Protein AF-A0A1Y2DE09-F1 (afdb_monomer_lite)

Secondary structure (DSSP, 8-state):
----PPPPPP----------S-----------S----------------------------PPPPHHHHHHHHHHHHHHHHHHHHHHHHHHHHHHHHHHHHHHHT-TT--TTHHHHHHHHHHHHHHHHHHHHHHHHHHHHHHHHHHHHHHHHHTTT--HHHHHHHHHHHHHSPP---

Foldseek 3Di:
DDDDDDDDDDPDDDDDDPDDPDPPDPPPPPDPPDDDPPDPPPPPPPPPPDDPPDDPPDPPPPDDDLLLVLLVQLVVLLVVVVVLVVVLVVLVVVLVVLVVLVVVPDPPNPPCSVVVSVVSVVVNVVSVVVVVVSVVSNVVSLVSNVVVLVVQVVDVHDPVSNVSSVVSNVSRPDPPD

Sequence (177 aa):
MGNRLPRQPRQTDFQICLISNNCIKPRQLSVPSSIPTSNYHLAKLTIPRTLQVSDSTDLTMPAPSPLKIATQAVERLVKEEKLYKTELSTQTERVAKLEADLKKKDANTDSNAEFMLKQEQQAVEETKAIFEPLNKRISEAVARLEEQIATAEGGNADADELTKAKESLAKAPKAEA

Radius of gyration: 29.1 Å; chains: 1; bounding box: 70×68×72 Å

pLDDT: mean 76.73, std 18.91, range [32.84, 97.25]

Organism: NCBI:txid1141098

InterPro domains:
  IPR004226 Tubulin binding cofactor A [PF02970] (62-169)
  IPR004226 Tubulin binding cofactor A [PTHR21500] (63-174)
  IPR036126 Tubulin binding cofactor A superfamily [SSF46988] (67-170)

Structure (mmCIF, N/CA/C/O backbone):
data_AF-A0A1Y2DE09-F1
#
_entry.id   AF-A0A1Y2DE09-F1
#
loop_
_atom_site.group_PDB
_atom_site.id
_atom_site.type_symbol
_atom_site.label_atom_id
_atom_site.label_alt_id
_atom_site.label_comp_id
_atom_site.label_asym_id
_atom_site.label_entity_id
_atom_site.label_seq_id
_atom_site.pdbx_PDB_ins_code
_atom_site.Cartn_x
_atom_site.Cartn_y
_atom_site.Cartn_z
_atom_site.occupancy
_atom_site.B_iso_or_equiv
_atom_site.auth_seq_id
_atom_site.auth_comp_id
_atom_site.auth_asym_id
_atom_site.auth_atom_id
_atom_site.pdbx_PDB_model_num
ATOM 1 N N . MET A 1 1 ? 15.645 -44.065 39.985 1.00 44.28 1 MET A N 1
ATOM 2 C CA . MET A 1 1 ? 15.380 -44.239 38.541 1.00 44.28 1 MET A CA 1
ATOM 3 C C . MET A 1 1 ? 14.865 -42.917 37.995 1.00 44.28 1 MET A C 1
ATOM 5 O O . MET A 1 1 ? 13.719 -42.579 38.238 1.00 44.28 1 MET A O 1
ATOM 9 N N . GLY A 1 2 ? 15.733 -42.123 37.370 1.00 49.12 2 GLY A N 1
ATOM 10 C CA . GLY A 1 2 ? 15.379 -40.827 36.790 1.00 49.12 2 GLY A CA 1
ATOM 11 C C . GLY A 1 2 ? 15.907 -40.767 35.366 1.00 49.12 2 GLY A C 1
ATOM 12 O O . GLY A 1 2 ? 17.085 -40.489 35.165 1.00 49.12 2 GLY A O 1
ATOM 13 N N . ASN A 1 3 ? 15.050 -41.072 34.393 1.00 51.47 3 ASN A N 1
ATOM 14 C CA . ASN A 1 3 ? 15.407 -41.046 32.979 1.00 51.47 3 ASN A CA 1
ATOM 15 C C . ASN A 1 3 ? 15.176 -39.637 32.427 1.00 51.47 3 ASN A C 1
ATOM 17 O O . ASN A 1 3 ? 14.045 -39.202 32.223 1.00 51.47 3 ASN A O 1
ATOM 21 N N . ARG A 1 4 ? 16.280 -38.918 32.218 1.00 49.75 4 ARG A N 1
ATOM 22 C CA . ARG A 1 4 ? 16.340 -37.613 31.560 1.00 49.75 4 ARG A CA 1
ATOM 23 C C . ARG A 1 4 ? 16.520 -37.867 30.056 1.00 49.75 4 ARG A C 1
ATOM 25 O O . ARG A 1 4 ? 17.553 -38.386 29.648 1.00 49.75 4 ARG A O 1
ATOM 32 N N . LEU A 1 5 ? 15.503 -37.554 29.251 1.00 62.03 5 LEU A N 1
ATOM 33 C CA . LEU A 1 5 ? 15.559 -37.676 27.788 1.00 62.03 5 LEU A CA 1
ATOM 34 C C . LEU A 1 5 ? 16.594 -36.697 27.190 1.00 62.03 5 LEU A C 1
ATOM 36 O O . LEU A 1 5 ? 16.713 -35.570 27.685 1.00 62.03 5 LEU A O 1
ATOM 40 N N . PRO A 1 6 ? 17.330 -37.084 26.131 1.00 56.62 6 PRO A N 1
ATOM 41 C CA . PRO A 1 6 ? 18.291 -36.205 25.476 1.00 56.62 6 PRO A CA 1
ATOM 42 C C . PRO A 1 6 ? 17.588 -35.135 24.626 1.00 56.62 6 PRO A C 1
ATOM 44 O O . PRO A 1 6 ? 16.650 -35.413 23.880 1.00 56.62 6 PRO A O 1
ATOM 47 N N . ARG A 1 7 ? 18.067 -33.889 24.740 1.00 50.06 7 ARG A N 1
ATOM 48 C CA . ARG A 1 7 ? 17.673 -32.763 23.882 1.00 50.06 7 ARG A CA 1
ATOM 49 C C . ARG A 1 7 ? 18.215 -32.976 22.465 1.00 50.06 7 ARG A C 1
ATOM 51 O O . ARG A 1 7 ? 19.413 -33.181 22.301 1.00 50.06 7 ARG A O 1
ATOM 58 N N . GLN A 1 8 ? 17.344 -32.860 21.467 1.00 50.16 8 GLN A N 1
ATOM 59 C CA . GLN A 1 8 ? 17.719 -32.797 20.052 1.00 50.16 8 GLN A CA 1
ATOM 60 C C . GLN A 1 8 ? 18.488 -31.490 19.754 1.00 50.16 8 GLN A C 1
ATOM 62 O O . GLN A 1 8 ? 18.091 -30.435 20.266 1.00 50.16 8 GLN A O 1
ATOM 67 N N . PRO A 1 9 ? 19.559 -31.518 18.939 1.00 46.75 9 PRO A N 1
ATOM 68 C CA . PRO A 1 9 ? 20.221 -30.310 18.461 1.00 46.75 9 PRO A CA 1
ATOM 69 C C . PRO A 1 9 ? 19.362 -29.598 17.405 1.00 46.75 9 PRO A C 1
ATOM 71 O O . PRO A 1 9 ? 18.733 -30.226 16.555 1.00 46.75 9 PRO A O 1
ATOM 74 N N . ARG A 1 10 ? 19.334 -28.262 17.473 1.00 45.31 10 ARG A N 1
ATOM 75 C CA . ARG A 1 10 ? 18.686 -27.402 16.476 1.00 45.31 10 ARG A CA 1
ATOM 76 C C . ARG A 1 10 ? 19.437 -27.530 15.149 1.00 45.31 10 ARG A C 1
ATOM 78 O O . ARG A 1 10 ? 20.630 -27.254 15.106 1.00 45.31 10 ARG A O 1
ATOM 85 N N . GLN A 1 11 ? 18.733 -27.916 14.087 1.00 48.34 11 GLN A N 1
ATOM 86 C CA . GLN A 1 11 ? 19.183 -27.718 12.711 1.00 48.34 11 GLN A CA 1
ATOM 87 C C . GLN A 1 11 ? 19.179 -26.217 12.416 1.00 48.34 11 GLN A C 1
ATOM 89 O O . GLN A 1 11 ? 18.166 -25.645 12.025 1.00 48.34 11 GLN A O 1
ATOM 94 N N . THR A 1 12 ? 20.313 -25.574 12.639 1.00 54.62 12 THR A N 1
ATOM 95 C CA . THR A 1 12 ? 20.694 -24.385 11.887 1.00 54.62 12 THR A CA 1
ATOM 96 C C . THR A 1 12 ? 21.982 -24.728 11.167 1.00 54.62 12 THR A C 1
ATOM 98 O O . 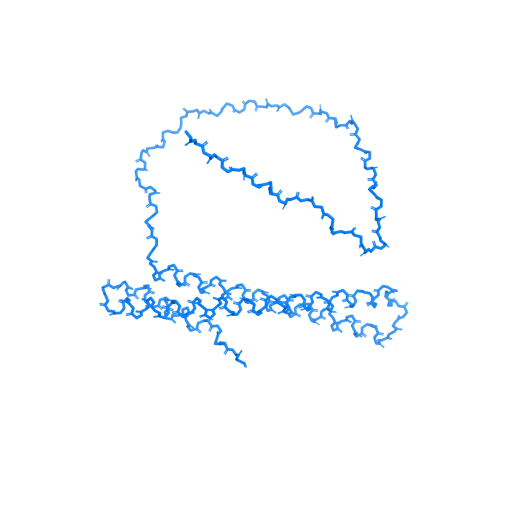THR A 1 12 ? 22.874 -25.333 11.756 1.00 54.62 12 THR A O 1
ATOM 101 N N . ASP A 1 13 ? 22.021 -24.334 9.900 1.00 49.66 13 ASP A N 1
ATOM 102 C CA . ASP A 1 13 ? 23.166 -24.375 8.997 1.00 49.66 13 ASP A CA 1
ATOM 103 C C . ASP A 1 13 ? 23.419 -25.741 8.358 1.00 49.66 13 ASP A C 1
ATOM 105 O O . ASP A 1 13 ? 24.072 -26.603 8.924 1.00 49.66 13 ASP A O 1
ATOM 109 N N . PHE A 1 14 ? 22.898 -25.922 7.141 1.00 42.47 14 PHE A N 1
ATOM 110 C CA . PHE A 1 14 ? 23.721 -26.261 5.978 1.00 42.47 14 PHE A CA 1
ATOM 111 C C . PHE A 1 14 ? 22.887 -26.186 4.683 1.00 42.47 14 PHE A C 1
ATOM 113 O O . PHE A 1 14 ? 21.890 -26.876 4.508 1.00 42.47 14 PHE A O 1
ATOM 120 N N . GLN A 1 15 ? 23.404 -25.391 3.742 1.00 49.50 15 GLN A N 1
ATOM 121 C CA . GLN A 1 15 ? 23.433 -25.711 2.311 1.00 49.50 15 GLN A CA 1
ATOM 122 C C . GLN A 1 15 ? 22.162 -25.532 1.463 1.00 49.50 15 GLN A C 1
ATOM 124 O O . GLN A 1 15 ? 21.624 -26.493 0.928 1.00 49.50 15 GLN A O 1
ATOM 129 N N . ILE A 1 16 ? 21.811 -24.279 1.150 1.00 47.44 16 ILE A N 1
ATOM 130 C CA . ILE A 1 16 ? 21.254 -23.948 -0.174 1.00 47.44 16 ILE A CA 1
ATOM 131 C C . ILE A 1 16 ? 21.873 -22.630 -0.647 1.00 47.44 16 ILE A C 1
ATOM 133 O O . ILE A 1 16 ? 21.444 -21.562 -0.235 1.00 47.44 16 ILE A O 1
ATOM 137 N N . CYS A 1 17 ? 22.917 -22.722 -1.473 1.00 40.59 17 CYS A N 1
ATOM 138 C CA . CYS A 1 17 ? 23.277 -21.716 -2.483 1.00 40.59 17 CYS A CA 1
ATOM 139 C C . CYS A 1 17 ? 24.383 -22.279 -3.389 1.00 40.59 17 CYS A C 1
ATOM 141 O O . CYS A 1 17 ? 25.493 -21.766 -3.486 1.00 40.59 17 CYS A O 1
ATOM 143 N N . LEU A 1 18 ? 24.074 -23.394 -4.045 1.00 48.81 18 LEU A N 1
ATOM 144 C CA . LEU A 1 18 ? 24.711 -23.776 -5.297 1.00 48.81 18 LEU A CA 1
ATOM 145 C C . LEU A 1 18 ? 23.587 -23.789 -6.324 1.00 48.81 18 LEU A C 1
ATOM 147 O O . LEU A 1 18 ? 22.761 -24.689 -6.280 1.00 48.81 18 LEU A O 1
ATOM 151 N N . ILE A 1 19 ? 23.522 -22.730 -7.132 1.00 52.59 19 ILE A N 1
ATOM 152 C CA . ILE A 1 19 ? 23.144 -22.659 -8.556 1.00 52.59 19 ILE A CA 1
ATOM 153 C C . ILE A 1 19 ? 22.979 -21.163 -8.869 1.00 52.59 19 ILE A C 1
ATOM 155 O O . ILE A 1 19 ? 21.904 -20.587 -8.742 1.00 52.59 19 ILE A O 1
ATOM 159 N N . SER A 1 20 ? 24.091 -20.513 -9.215 1.00 45.44 20 SER A N 1
ATOM 160 C CA . SER A 1 20 ? 24.156 -19.415 -10.191 1.00 45.44 20 SER A CA 1
ATOM 161 C C . SER A 1 20 ? 25.613 -18.994 -10.355 1.00 45.44 20 SER A C 1
ATOM 163 O O . SER A 1 20 ? 26.256 -18.519 -9.421 1.00 45.44 20 SER A O 1
ATOM 165 N N . ASN A 1 21 ? 26.142 -19.207 -11.558 1.00 55.69 21 ASN A N 1
ATOM 166 C CA . ASN A 1 21 ? 27.492 -18.842 -11.974 1.00 55.69 21 ASN A CA 1
ATOM 167 C C . ASN A 1 21 ? 27.634 -17.319 -12.120 1.00 55.69 21 ASN A C 1
ATOM 169 O O . ASN A 1 21 ? 27.732 -16.801 -13.226 1.00 55.69 21 ASN A O 1
ATOM 173 N N . ASN A 1 22 ? 27.659 -16.603 -10.998 1.00 54.81 22 ASN A N 1
ATOM 174 C CA . ASN A 1 22 ? 28.196 -15.246 -10.925 1.00 54.81 22 ASN A CA 1
ATOM 175 C C . ASN A 1 22 ? 28.759 -14.980 -9.524 1.00 54.81 22 ASN A C 1
ATOM 177 O O . ASN A 1 22 ? 28.287 -14.140 -8.762 1.00 54.81 22 ASN A O 1
ATOM 181 N N . CYS A 1 23 ? 29.807 -15.730 -9.178 1.00 45.22 23 CYS A N 1
ATOM 182 C CA . CYS A 1 23 ? 30.660 -15.407 -8.042 1.00 45.22 23 CYS A CA 1
ATOM 183 C C . CYS A 1 23 ? 31.461 -14.144 -8.380 1.00 45.22 23 CYS A C 1
ATOM 185 O O . CYS A 1 23 ? 32.572 -14.214 -8.912 1.00 45.22 23 CYS A O 1
ATOM 187 N N . ILE A 1 24 ? 30.898 -12.979 -8.063 1.00 49.59 24 ILE A N 1
ATOM 188 C CA . ILE A 1 24 ? 31.664 -11.743 -7.922 1.00 49.59 24 ILE A CA 1
ATOM 189 C C . ILE A 1 24 ? 32.704 -12.022 -6.832 1.00 49.59 24 ILE A C 1
ATOM 191 O O . ILE A 1 24 ? 32.371 -12.161 -5.656 1.00 49.59 24 ILE A O 1
ATOM 195 N N . LYS A 1 25 ? 33.970 -12.184 -7.236 1.00 56.88 25 LYS A N 1
ATOM 196 C CA . LYS A 1 25 ? 35.092 -12.322 -6.301 1.00 56.88 25 LYS A CA 1
ATOM 197 C C . LYS A 1 25 ? 35.032 -11.150 -5.314 1.00 56.88 25 LYS A C 1
ATOM 199 O O . LYS A 1 25 ? 34.889 -10.016 -5.779 1.00 56.88 25 LYS A O 1
ATOM 204 N N . PRO A 1 26 ? 35.182 -11.368 -3.994 1.00 48.53 26 PRO A N 1
ATOM 205 C CA . PRO A 1 26 ? 35.342 -10.260 -3.069 1.00 48.53 26 PRO A CA 1
ATOM 206 C C . PRO A 1 26 ? 36.613 -9.512 -3.474 1.00 48.53 26 PRO A C 1
ATOM 208 O O . PRO A 1 26 ? 37.734 -10.001 -3.319 1.00 48.53 26 PRO A O 1
ATOM 211 N N . ARG A 1 27 ? 36.430 -8.340 -4.083 1.00 52.69 27 ARG A N 1
ATOM 212 C CA . ARG A 1 27 ? 37.512 -7.409 -4.367 1.00 52.69 27 ARG A CA 1
ATOM 213 C C . ARG A 1 27 ? 38.033 -6.979 -3.004 1.00 52.69 27 ARG A C 1
ATOM 215 O O . ARG A 1 27 ? 37.331 -6.280 -2.282 1.00 52.69 27 ARG A O 1
ATOM 222 N N . GLN A 1 28 ? 39.222 -7.460 -2.647 1.00 52.56 28 GLN A N 1
ATOM 223 C CA . GLN A 1 28 ? 39.953 -7.018 -1.465 1.00 52.56 28 GLN A CA 1
ATOM 224 C C . GLN A 1 28 ? 40.086 -5.495 -1.554 1.00 52.56 28 GLN A C 1
ATOM 226 O O . GLN A 1 28 ? 40.909 -4.973 -2.306 1.00 52.56 28 GLN A O 1
ATOM 231 N N . LEU A 1 29 ? 39.210 -4.778 -0.856 1.00 50.59 29 LEU A N 1
ATOM 232 C CA . LEU A 1 29 ? 39.357 -3.353 -0.633 1.00 50.59 29 LEU A CA 1
ATOM 233 C C . LEU A 1 29 ? 40.521 -3.222 0.342 1.00 50.59 29 LEU A C 1
ATOM 235 O O . LEU A 1 29 ? 40.373 -3.463 1.538 1.00 50.59 29 LEU A O 1
ATOM 239 N N . SER A 1 30 ? 41.701 -2.900 -0.185 1.00 55.69 30 SER A N 1
ATOM 240 C CA . SER A 1 30 ? 42.826 -2.451 0.624 1.00 55.69 30 SER A CA 1
ATOM 241 C C . SER A 1 30 ? 42.384 -1.183 1.347 1.00 55.69 30 SER A C 1
ATOM 243 O O . SER A 1 30 ? 42.307 -0.111 0.744 1.00 55.69 30 SER A O 1
ATOM 245 N N . VAL A 1 31 ? 42.029 -1.321 2.620 1.00 61.22 31 VAL A N 1
ATOM 246 C CA . VAL A 1 31 ? 41.734 -0.185 3.487 1.00 61.22 31 VAL A CA 1
ATOM 247 C C . VAL A 1 31 ? 43.033 0.621 3.605 1.00 61.22 31 VAL A C 1
ATOM 249 O O . VAL A 1 31 ? 44.044 0.053 4.027 1.00 61.22 31 VAL A O 1
ATOM 252 N N . PRO A 1 32 ? 43.073 1.903 3.201 1.00 55.56 32 PRO A N 1
ATOM 253 C CA . PRO A 1 32 ? 44.264 2.718 3.387 1.00 55.56 32 PRO A CA 1
ATOM 254 C C . PRO A 1 32 ? 44.547 2.847 4.889 1.00 55.56 32 PRO A C 1
ATOM 256 O O . PRO A 1 32 ? 43.716 3.328 5.654 1.00 55.56 32 PRO A O 1
ATOM 259 N N . SER A 1 33 ? 45.730 2.405 5.316 1.00 60.78 33 SER A N 1
ATOM 260 C CA . SER A 1 33 ? 46.170 2.322 6.717 1.00 60.78 33 SER A CA 1
ATOM 261 C C . SER A 1 33 ? 46.559 3.667 7.345 1.00 60.78 33 SER A C 1
ATOM 263 O O . SER A 1 33 ? 47.261 3.702 8.352 1.00 60.78 33 SER A O 1
ATOM 265 N N . SER A 1 34 ? 46.123 4.789 6.775 1.00 58.06 34 SER A N 1
ATOM 266 C CA . SER A 1 34 ? 46.471 6.118 7.271 1.00 58.06 34 SER A CA 1
ATOM 267 C C . SER A 1 34 ? 45.275 7.049 7.143 1.00 58.06 34 SER A C 1
ATOM 269 O O . SER A 1 34 ? 45.095 7.741 6.144 1.00 58.06 34 SER A O 1
ATOM 271 N N . ILE A 1 35 ? 44.427 7.037 8.170 1.00 60.88 35 ILE A N 1
ATOM 272 C CA . ILE A 1 35 ? 43.562 8.178 8.452 1.00 60.88 35 ILE A CA 1
ATOM 273 C C . ILE A 1 35 ? 44.464 9.183 9.179 1.00 60.88 35 ILE A C 1
ATOM 275 O O . ILE A 1 35 ? 44.939 8.861 10.272 1.00 60.88 35 ILE A O 1
ATOM 279 N N . PRO A 1 36 ? 44.748 10.372 8.620 1.00 53.34 36 PRO A N 1
ATOM 280 C CA . PRO A 1 36 ? 45.476 11.389 9.355 1.00 53.34 36 PRO A CA 1
ATOM 281 C C . PRO A 1 36 ? 44.616 11.819 10.544 1.00 53.34 36 PRO A C 1
ATOM 283 O O . PRO A 1 36 ? 43.566 12.441 10.380 1.00 53.34 36 PRO A O 1
ATOM 286 N N . THR A 1 37 ? 45.063 11.495 11.756 1.00 60.34 37 THR A N 1
ATOM 287 C CA . THR A 1 37 ? 44.543 12.066 13.000 1.00 60.34 37 THR A CA 1
ATOM 288 C C . THR A 1 37 ? 44.971 13.530 13.075 1.00 60.34 37 THR A C 1
ATOM 290 O O . THR A 1 37 ? 45.857 13.907 13.840 1.00 60.34 37 THR A O 1
ATOM 293 N N . SER A 1 38 ? 44.380 14.364 12.222 1.00 53.72 38 SER A N 1
ATOM 294 C CA . SER A 1 38 ? 44.511 15.809 12.308 1.00 53.72 38 SER A CA 1
ATOM 295 C C . SER A 1 38 ? 43.616 16.295 13.440 1.00 53.72 38 SER A C 1
ATOM 297 O O . SER A 1 38 ? 42.411 16.453 13.274 1.00 53.72 38 SER A O 1
ATOM 299 N N . ASN A 1 39 ? 44.230 16.433 14.614 1.00 60.09 39 ASN A N 1
ATOM 300 C CA . ASN A 1 39 ? 43.966 17.469 15.610 1.00 60.09 39 ASN A CA 1
ATOM 301 C C . ASN A 1 39 ? 42.520 17.999 15.677 1.00 60.09 39 ASN A C 1
ATOM 303 O O . ASN A 1 39 ? 42.255 19.186 15.481 1.00 60.09 39 ASN A O 1
ATOM 307 N N . TYR A 1 40 ? 41.577 17.142 16.069 1.00 52.28 40 TYR A N 1
ATOM 308 C CA . TYR A 1 40 ? 40.405 17.641 16.774 1.00 52.28 40 TYR A CA 1
ATOM 309 C C . TYR A 1 40 ? 40.884 18.081 18.154 1.00 52.28 40 TYR A C 1
ATOM 311 O O . TYR A 1 40 ? 41.014 17.274 19.075 1.00 52.28 40 TYR A O 1
ATOM 319 N N . HIS A 1 41 ? 41.177 19.373 18.303 1.00 54.72 41 HIS A N 1
ATOM 320 C CA . HIS A 1 41 ? 41.153 19.989 19.618 1.00 54.72 41 HIS A CA 1
ATOM 321 C C . HIS A 1 41 ? 39.743 19.778 20.167 1.00 54.72 41 HIS A C 1
ATOM 323 O O . HIS A 1 41 ? 38.804 20.484 19.804 1.00 54.72 41 HIS A O 1
ATOM 329 N N . LEU A 1 42 ? 39.602 18.768 21.027 1.00 56.09 42 LEU A N 1
ATOM 330 C CA . LEU A 1 42 ? 38.513 18.642 21.981 1.00 56.09 42 LEU A CA 1
ATOM 331 C C . LEU A 1 42 ? 38.539 19.905 22.842 1.00 56.09 42 LEU A C 1
ATOM 333 O O . LEU A 1 42 ? 39.145 19.947 23.915 1.00 56.09 42 LEU A O 1
ATOM 337 N N . ALA A 1 43 ? 37.904 20.961 22.340 1.00 54.16 43 ALA A N 1
ATOM 338 C CA . ALA A 1 43 ? 37.429 22.043 23.165 1.00 54.16 43 ALA A CA 1
ATOM 339 C C . ALA A 1 43 ? 36.530 21.374 24.201 1.00 54.16 43 ALA A C 1
ATOM 341 O O . ALA A 1 43 ? 35.453 20.867 23.882 1.00 54.16 43 ALA A O 1
ATOM 342 N N . LYS A 1 44 ? 37.037 21.281 25.431 1.00 59.94 44 LYS A N 1
ATOM 343 C CA . LYS A 1 44 ? 36.272 20.865 26.598 1.00 59.94 44 LYS A CA 1
ATOM 344 C C . LYS A 1 44 ? 35.154 21.886 26.767 1.00 59.94 44 LYS A C 1
ATOM 346 O O . LYS A 1 44 ? 35.313 22.881 27.467 1.00 59.94 44 LYS A O 1
ATOM 351 N N . LEU A 1 45 ? 34.036 21.659 26.088 1.00 54.09 45 LEU A N 1
ATOM 352 C CA . LEU A 1 45 ? 32.774 22.289 26.417 1.00 54.09 45 LEU A CA 1
ATOM 353 C C . LEU A 1 45 ? 32.354 21.682 27.752 1.00 54.09 45 LEU A C 1
ATOM 355 O O . LEU A 1 45 ? 31.682 20.657 27.821 1.00 54.09 45 LEU A O 1
ATOM 359 N N . THR A 1 46 ? 32.853 22.283 28.829 1.00 62.12 46 THR A N 1
ATOM 360 C CA . THR A 1 46 ? 32.337 22.087 30.176 1.00 62.12 46 THR A CA 1
ATOM 361 C C . THR A 1 46 ? 30.895 22.569 30.150 1.00 62.12 46 THR A C 1
ATOM 363 O O . THR A 1 46 ? 30.635 23.766 30.212 1.00 62.12 46 THR A O 1
ATOM 366 N N . ILE A 1 47 ? 29.960 21.637 29.984 1.00 64.75 47 ILE A N 1
ATOM 367 C CA . ILE A 1 47 ? 28.529 21.914 30.077 1.00 64.75 47 ILE A CA 1
ATOM 368 C C . ILE A 1 47 ? 28.267 22.349 31.529 1.00 64.75 47 ILE A C 1
ATOM 370 O O . ILE A 1 47 ? 28.489 21.539 32.436 1.00 64.75 47 ILE A O 1
ATOM 374 N N . PRO A 1 48 ? 27.845 23.600 31.802 1.00 59.72 48 PRO A N 1
ATOM 375 C CA . PRO A 1 48 ? 27.493 23.994 33.156 1.00 59.72 48 PRO A CA 1
ATOM 376 C C . PRO A 1 48 ? 26.273 23.184 33.598 1.00 59.72 48 PRO A C 1
ATOM 378 O O . PRO A 1 48 ? 25.187 23.263 33.023 1.00 59.72 48 PRO A O 1
ATOM 381 N N . ARG A 1 49 ? 26.478 22.365 34.631 1.00 63.94 49 ARG A N 1
ATOM 382 C CA . ARG A 1 49 ? 25.465 21.528 35.275 1.00 63.94 49 ARG A CA 1
ATOM 383 C C . ARG A 1 49 ? 24.547 22.384 36.148 1.00 63.94 49 ARG A C 1
ATOM 385 O O . ARG A 1 49 ? 24.549 22.229 37.360 1.00 63.94 49 ARG A O 1
ATOM 392 N N . THR A 1 50 ? 23.768 23.276 35.547 1.00 58.28 50 THR A N 1
ATOM 393 C CA . THR A 1 50 ? 22.650 23.952 36.222 1.00 58.28 50 THR A CA 1
ATOM 394 C C . THR A 1 50 ? 21.582 24.347 35.207 1.00 58.28 50 THR A C 1
ATOM 396 O O . THR A 1 50 ? 21.472 25.504 34.815 1.00 58.28 50 THR A O 1
ATOM 399 N N . LEU A 1 51 ? 20.753 23.384 34.819 1.00 56.16 51 LEU A N 1
ATOM 400 C CA . LEU A 1 51 ? 19.335 23.662 34.638 1.00 56.16 51 LEU A CA 1
ATOM 401 C C . LEU A 1 51 ? 18.584 22.673 35.518 1.00 56.16 51 LEU A C 1
ATOM 403 O O . LEU A 1 51 ? 18.484 21.485 35.217 1.00 56.16 51 LEU A O 1
ATOM 407 N N . GLN A 1 52 ? 18.121 23.192 36.653 1.00 57.06 52 GLN A N 1
ATOM 408 C CA . GLN A 1 52 ? 16.996 22.633 37.378 1.00 57.06 52 GLN A CA 1
ATOM 409 C C . GLN A 1 52 ? 15.813 22.625 36.408 1.00 57.06 52 GLN A C 1
ATOM 411 O O . GLN A 1 52 ? 15.172 23.650 36.193 1.00 57.06 52 GLN A O 1
ATOM 416 N N . VAL A 1 53 ? 15.557 21.480 35.780 1.00 56.72 53 VAL A N 1
ATOM 417 C CA . VAL A 1 53 ? 14.242 21.207 35.211 1.00 56.72 53 VAL A CA 1
ATOM 418 C C . VAL A 1 53 ? 13.415 20.738 36.395 1.00 56.72 53 VAL A C 1
ATOM 420 O O . VAL A 1 53 ? 13.609 19.640 36.907 1.00 56.72 53 VAL A O 1
ATOM 423 N N . SER A 1 54 ? 12.593 21.655 36.891 1.00 51.69 54 SER A N 1
ATOM 424 C CA . SER A 1 54 ? 11.547 21.410 37.873 1.00 51.69 54 SER A CA 1
ATOM 425 C C . SER A 1 54 ? 10.763 20.151 37.521 1.00 51.69 54 SER A C 1
ATOM 427 O O . SER A 1 54 ? 10.428 19.944 36.352 1.00 51.69 54 SER A O 1
ATOM 429 N N . ASP A 1 55 ? 10.474 19.360 38.549 1.00 55.66 55 ASP A N 1
ATOM 430 C CA . ASP A 1 55 ? 9.695 18.128 38.528 1.00 55.66 55 ASP A CA 1
ATOM 431 C C . ASP A 1 55 ? 8.415 18.260 37.681 1.00 55.66 55 ASP A C 1
ATOM 433 O O . ASP A 1 55 ? 7.356 18.661 38.161 1.00 55.66 55 ASP A O 1
ATOM 437 N N . SER A 1 56 ? 8.506 17.904 36.396 1.00 59.41 56 SER A N 1
ATOM 438 C CA . SER A 1 56 ? 7.347 17.633 35.544 1.00 59.41 56 SER A CA 1
ATOM 439 C C . SER A 1 56 ? 6.945 16.188 35.797 1.00 59.41 56 SER A C 1
ATOM 441 O O . SER A 1 56 ? 7.332 15.254 35.098 1.00 59.41 56 SER A O 1
ATOM 443 N N . THR A 1 57 ? 6.213 15.998 36.888 1.00 61.16 57 THR A N 1
ATOM 444 C CA . THR A 1 57 ? 5.420 14.787 37.052 1.00 61.16 57 THR A CA 1
ATOM 445 C C . THR A 1 57 ? 4.422 14.716 35.893 1.00 61.16 57 THR A C 1
ATOM 447 O O . THR A 1 57 ? 3.756 15.696 35.575 1.00 61.16 57 THR A O 1
ATOM 450 N N . ASP A 1 58 ? 4.363 13.536 35.279 1.00 56.16 58 ASP A N 1
ATOM 451 C CA . ASP A 1 58 ? 3.393 13.098 34.271 1.00 56.16 58 ASP A CA 1
ATOM 452 C C . ASP A 1 58 ? 3.741 13.291 32.778 1.00 56.16 58 ASP A C 1
ATOM 454 O O . ASP A 1 58 ? 3.089 14.007 32.023 1.00 56.16 58 ASP A O 1
ATOM 458 N N . LEU A 1 59 ? 4.746 12.540 32.310 1.00 59.88 59 LEU A N 1
ATOM 459 C CA . LEU A 1 59 ? 4.810 12.071 30.916 1.00 59.88 59 LEU A CA 1
ATOM 460 C C . LEU A 1 59 ? 4.347 10.609 30.809 1.00 59.88 59 LEU A C 1
ATOM 462 O O . LEU A 1 59 ? 4.927 9.811 30.070 1.00 59.88 59 LEU A O 1
ATOM 466 N N . THR A 1 60 ? 3.301 10.229 31.544 1.00 64.56 60 THR A N 1
ATOM 467 C CA . THR A 1 60 ? 2.601 8.974 31.268 1.00 64.56 60 THR A CA 1
ATOM 468 C C . THR A 1 60 ? 1.676 9.254 30.091 1.00 64.56 60 THR A C 1
ATOM 470 O O . THR A 1 60 ? 0.576 9.759 30.276 1.00 64.56 60 THR A O 1
ATOM 473 N N . MET A 1 61 ? 2.115 9.003 28.849 1.00 75.88 61 MET A N 1
ATOM 474 C CA . MET A 1 61 ? 1.172 9.072 27.728 1.00 75.88 61 MET A CA 1
ATOM 475 C C . MET A 1 61 ? 0.075 8.036 27.998 1.00 75.88 61 MET A C 1
ATOM 477 O O . MET A 1 61 ? 0.396 6.842 28.044 1.00 75.88 61 MET A O 1
ATOM 481 N N . PRO A 1 62 ? -1.187 8.454 28.216 1.00 78.38 62 PRO A N 1
ATOM 482 C CA . PRO A 1 62 ? -2.251 7.508 28.488 1.00 78.38 62 PRO A CA 1
ATOM 483 C C . PRO A 1 62 ? -2.351 6.548 27.308 1.00 78.38 62 PRO A C 1
ATOM 485 O O . PRO A 1 62 ? -2.199 6.947 26.146 1.00 78.38 62 PRO A O 1
ATOM 488 N N . ALA A 1 63 ? -2.571 5.270 27.613 1.00 83.75 63 ALA A N 1
ATOM 489 C CA . ALA A 1 63 ? -2.737 4.266 26.578 1.00 83.75 63 ALA A CA 1
ATOM 490 C C . ALA A 1 63 ? -3.888 4.701 25.652 1.00 83.75 63 ALA A C 1
ATOM 492 O O . ALA A 1 63 ? -4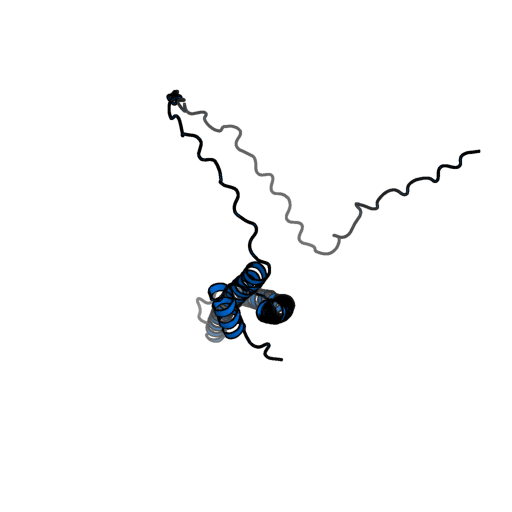.964 5.052 26.144 1.00 83.75 63 ALA A O 1
ATOM 493 N N . PRO A 1 64 ? -3.672 4.733 24.326 1.00 86.19 64 PRO A N 1
ATOM 494 C CA . PRO A 1 64 ? -4.719 5.138 23.404 1.00 86.19 64 PRO A CA 1
ATOM 495 C C . PRO A 1 64 ? -5.897 4.163 23.476 1.00 86.19 64 PRO A C 1
ATOM 497 O O . PRO A 1 64 ? -5.710 2.962 23.679 1.00 86.19 64 PRO A O 1
ATOM 500 N N . SER A 1 65 ? -7.111 4.687 23.292 1.00 89.62 65 SER A N 1
ATOM 501 C CA . SER A 1 65 ? -8.323 3.870 23.257 1.00 89.62 65 SER A CA 1
ATOM 502 C C . SER A 1 65 ? -8.242 2.825 22.128 1.00 89.62 65 SER A C 1
ATOM 504 O O . SER A 1 65 ? -7.591 3.067 21.102 1.00 89.62 65 SER A O 1
ATOM 506 N N . PRO A 1 66 ? -8.898 1.660 22.270 1.00 91.31 66 PRO A N 1
ATOM 507 C CA . PRO A 1 66 ? -8.877 0.622 21.238 1.00 91.31 66 PRO A CA 1
ATOM 508 C C . PRO A 1 66 ? -9.452 1.118 19.903 1.00 91.31 66 PRO A C 1
ATOM 510 O O . PRO A 1 66 ? -8.899 0.811 18.845 1.00 91.31 66 PRO A O 1
ATOM 513 N N . LEU A 1 67 ? -10.485 1.965 19.947 1.00 91.69 67 LEU A N 1
ATOM 514 C CA . LEU A 1 67 ? -11.061 2.601 18.765 1.00 91.69 67 LEU A CA 1
ATOM 515 C C . LEU A 1 67 ? -10.053 3.539 18.085 1.00 91.69 67 LEU A C 1
ATOM 517 O O . LEU A 1 67 ? -9.851 3.454 16.876 1.00 91.69 67 LEU A O 1
ATOM 521 N N . LYS A 1 68 ? -9.328 4.365 18.848 1.00 92.19 68 LYS A N 1
ATOM 522 C CA . LYS A 1 68 ? -8.272 5.232 18.304 1.00 92.19 68 LYS A CA 1
ATOM 523 C C . LYS A 1 68 ? -7.116 4.438 17.697 1.00 92.19 68 LYS A C 1
ATOM 525 O O . LYS A 1 68 ? -6.583 4.845 16.664 1.00 92.19 68 LYS A O 1
ATOM 530 N N . ILE A 1 69 ? -6.733 3.310 18.300 1.00 93.38 69 ILE A N 1
ATOM 531 C CA . ILE A 1 69 ? -5.709 2.412 17.745 1.00 93.38 69 ILE A CA 1
ATOM 532 C C . ILE A 1 69 ? -6.171 1.848 16.396 1.00 93.38 69 ILE A C 1
ATOM 534 O O . ILE A 1 69 ? -5.412 1.903 15.426 1.00 93.38 69 ILE A O 1
ATOM 538 N N . ALA A 1 70 ? -7.408 1.350 16.316 1.00 93.94 70 ALA A N 1
ATOM 539 C CA . ALA A 1 70 ? -7.971 0.806 15.083 1.00 93.94 70 ALA A CA 1
ATOM 540 C C . ALA A 1 70 ? -8.060 1.872 13.975 1.00 93.94 70 ALA A C 1
ATOM 542 O O . ALA A 1 70 ? -7.621 1.628 12.850 1.00 93.94 70 ALA A O 1
ATOM 543 N N . THR A 1 71 ? -8.514 3.087 14.304 1.00 94.75 71 THR A N 1
ATOM 544 C CA . THR A 1 71 ? -8.565 4.217 13.362 1.00 94.75 71 THR A CA 1
ATOM 545 C C . THR A 1 71 ? -7.180 4.541 12.803 1.00 94.75 71 THR A C 1
ATOM 547 O O . THR A 1 71 ? -7.004 4.651 11.589 1.00 94.75 71 THR A O 1
ATOM 550 N N . GLN A 1 72 ? -6.161 4.630 13.665 1.00 95.00 72 GLN A N 1
ATOM 551 C CA . GLN A 1 72 ? -4.789 4.893 13.222 1.00 95.00 72 GLN A CA 1
ATOM 552 C C . GLN A 1 72 ? -4.213 3.764 12.365 1.00 95.00 72 GLN A C 1
ATOM 554 O O . GLN A 1 72 ? -3.405 4.036 11.475 1.00 95.00 72 GLN A O 1
ATOM 559 N N . ALA A 1 73 ? -4.585 2.510 12.628 1.00 95.19 73 ALA A N 1
ATOM 560 C CA . ALA A 1 73 ? -4.150 1.382 11.814 1.00 95.19 73 ALA A CA 1
ATOM 561 C C . ALA A 1 73 ? -4.657 1.525 10.371 1.00 95.19 73 ALA A C 1
ATOM 563 O O . ALA A 1 73 ? -3.852 1.457 9.441 1.00 95.19 73 ALA A O 1
ATOM 564 N N . VAL A 1 74 ? -5.951 1.817 10.190 1.00 95.44 74 VAL A N 1
ATOM 565 C CA . VAL A 1 74 ? -6.549 2.046 8.864 1.00 95.44 74 VAL A CA 1
ATOM 566 C C . VAL A 1 74 ? -5.897 3.242 8.169 1.00 95.44 74 VAL A C 1
ATOM 568 O O . VAL A 1 74 ? -5.452 3.122 7.031 1.00 95.44 74 VAL A O 1
ATOM 571 N N . GLU A 1 75 ? -5.739 4.377 8.855 1.00 95.25 75 GLU A N 1
ATOM 572 C CA . GLU A 1 75 ? -5.113 5.569 8.265 1.00 95.25 75 GLU A CA 1
ATOM 573 C C . GLU A 1 75 ? -3.687 5.325 7.755 1.00 95.25 75 GLU A C 1
ATOM 575 O O . GLU A 1 75 ? -3.303 5.853 6.708 1.00 95.25 75 GLU A O 1
ATOM 580 N N . ARG A 1 76 ? -2.880 4.557 8.496 1.00 96.06 76 ARG A N 1
ATOM 581 C CA . ARG A 1 76 ? -1.505 4.226 8.096 1.00 96.06 76 ARG A CA 1
ATOM 582 C C . ARG A 1 76 ? -1.495 3.334 6.861 1.00 96.06 76 ARG A C 1
ATOM 584 O O . ARG A 1 76 ? -0.762 3.633 5.924 1.00 96.06 76 ARG A O 1
ATOM 591 N N . LEU A 1 77 ? -2.339 2.304 6.839 1.00 96.00 77 LEU A N 1
ATOM 592 C CA . LEU A 1 77 ? -2.422 1.377 5.712 1.00 96.00 77 LEU A CA 1
ATOM 593 C C . LEU A 1 77 ? -2.933 2.064 4.437 1.00 96.00 77 LEU A C 1
ATOM 595 O O . LEU A 1 77 ? -2.394 1.832 3.361 1.00 96.00 77 LEU A O 1
ATOM 599 N N . VAL A 1 78 ? -3.900 2.981 4.547 1.00 95.00 78 VAL A N 1
ATOM 600 C CA . VAL A 1 78 ? -4.378 3.784 3.405 1.00 95.00 78 VAL A CA 1
ATOM 601 C C . VAL A 1 78 ? -3.280 4.706 2.865 1.00 95.00 78 VAL A C 1
ATOM 603 O O . VAL A 1 78 ? -3.177 4.927 1.659 1.00 95.00 78 VAL A O 1
ATOM 606 N N . LYS A 1 79 ? -2.438 5.274 3.736 1.00 95.69 79 LYS A N 1
ATOM 607 C CA . LYS A 1 79 ? -1.282 6.070 3.291 1.00 95.69 79 LYS A CA 1
ATOM 608 C C . LYS A 1 79 ? -0.250 5.196 2.581 1.00 95.69 79 LYS A C 1
ATOM 610 O O . LYS A 1 79 ? 0.247 5.599 1.536 1.00 95.69 79 LYS A O 1
ATOM 615 N N . GLU A 1 80 ? 0.040 4.019 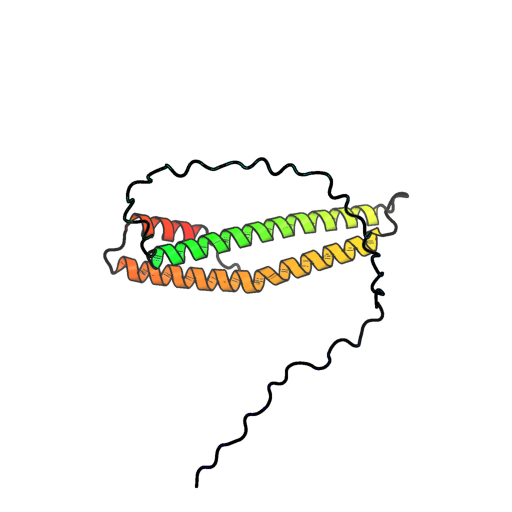3.125 1.00 96.00 80 GLU A N 1
ATOM 616 C CA . GLU A 1 80 ? 0.950 3.037 2.527 1.00 96.00 80 GLU A CA 1
ATOM 617 C C . GLU A 1 80 ? 0.472 2.606 1.130 1.00 96.00 80 GLU A C 1
ATOM 619 O O . GLU A 1 80 ? 1.232 2.677 0.167 1.00 96.00 80 GLU A O 1
ATOM 624 N N . GLU A 1 81 ? -0.815 2.290 0.979 1.00 94.50 81 GLU A N 1
ATOM 625 C CA . GLU A 1 81 ? -1.429 1.955 -0.310 1.00 94.50 81 GLU A CA 1
ATOM 626 C C . GLU A 1 81 ? -1.274 3.082 -1.346 1.00 94.50 81 GLU A C 1
ATOM 628 O O . GLU A 1 81 ? -0.869 2.837 -2.485 1.00 94.50 81 GLU A O 1
ATOM 633 N N . LYS A 1 82 ? -1.516 4.338 -0.952 1.00 95.06 82 LYS A N 1
ATOM 634 C CA . LYS A 1 82 ? -1.316 5.504 -1.831 1.00 95.06 82 LYS A CA 1
ATOM 635 C C . LYS A 1 82 ? 0.138 5.684 -2.262 1.00 95.06 82 LYS A C 1
ATOM 637 O O . LYS A 1 82 ? 0.386 6.047 -3.415 1.00 95.06 82 LYS A O 1
ATOM 642 N N . LEU A 1 83 ? 1.090 5.443 -1.360 1.00 96.19 83 LEU A N 1
ATOM 643 C CA . LEU A 1 83 ? 2.516 5.530 -1.677 1.00 96.19 83 LEU A CA 1
ATOM 644 C C . LEU A 1 83 ? 2.897 4.480 -2.724 1.00 96.19 83 LEU A C 1
ATOM 646 O O . LEU A 1 83 ? 3.471 4.838 -3.750 1.00 96.19 83 LEU A O 1
ATOM 650 N N . TYR A 1 84 ? 2.491 3.221 -2.532 1.00 95.81 84 TYR A N 1
ATOM 651 C CA . TYR A 1 84 ? 2.777 2.161 -3.501 1.00 95.81 84 TYR A CA 1
ATOM 652 C C . TYR A 1 84 ? 2.076 2.371 -4.850 1.00 95.81 84 TYR A C 1
ATOM 654 O O . TYR A 1 84 ? 2.663 2.091 -5.892 1.00 95.81 84 TYR A O 1
ATOM 662 N N . LYS A 1 85 ? 0.854 2.923 -4.874 1.00 95.81 85 LYS A N 1
ATOM 663 C CA . LYS A 1 85 ? 0.173 3.297 -6.131 1.00 95.81 85 LYS A CA 1
ATOM 664 C C . LYS A 1 85 ? 0.936 4.372 -6.909 1.00 95.81 85 LYS A C 1
ATOM 666 O O . LYS A 1 85 ? 1.051 4.286 -8.129 1.00 95.81 85 LYS A O 1
ATOM 671 N N . THR A 1 86 ? 1.468 5.370 -6.204 1.00 96.12 86 THR A N 1
ATOM 672 C CA . THR A 1 86 ? 2.269 6.446 -6.813 1.00 96.12 86 THR A CA 1
ATOM 673 C C . THR A 1 86 ? 3.590 5.907 -7.369 1.00 96.12 86 THR A C 1
ATOM 675 O O . THR A 1 86 ? 3.992 6.267 -8.478 1.00 96.12 86 THR A O 1
ATOM 678 N N . GLU A 1 87 ? 4.237 5.002 -6.633 1.00 95.81 87 GLU A N 1
ATOM 679 C CA . GLU A 1 87 ? 5.449 4.312 -7.080 1.00 95.81 87 GLU A CA 1
ATOM 680 C C . GLU A 1 87 ? 5.182 3.488 -8.349 1.00 95.81 87 GLU A C 1
ATOM 682 O O . GLU A 1 87 ? 5.880 3.662 -9.348 1.00 95.81 87 GLU A O 1
ATOM 687 N N . LEU A 1 88 ? 4.109 2.687 -8.369 1.00 96.25 88 LEU A N 1
ATOM 688 C CA . LEU A 1 88 ? 3.717 1.909 -9.548 1.00 96.25 88 LEU A CA 1
ATOM 689 C C . LEU A 1 88 ? 3.477 2.815 -10.762 1.00 96.25 88 LEU A C 1
ATOM 691 O O . LEU A 1 88 ? 3.985 2.522 -11.842 1.00 96.25 88 LEU A O 1
ATOM 695 N N . SER A 1 89 ? 2.762 3.936 -10.597 1.00 96.69 89 SER A N 1
ATOM 696 C CA . SER A 1 89 ? 2.563 4.916 -11.678 1.00 96.69 89 SER A CA 1
ATOM 697 C C . SER A 1 89 ? 3.903 5.394 -12.242 1.00 96.69 89 SER A C 1
ATOM 699 O O . SER A 1 89 ? 4.135 5.326 -13.448 1.00 96.69 89 SER A O 1
ATOM 701 N N . THR A 1 90 ? 4.825 5.789 -11.363 1.00 96.44 90 THR A N 1
ATOM 702 C CA . THR A 1 90 ? 6.151 6.289 -11.751 1.00 96.44 90 THR A CA 1
ATOM 703 C C . THR A 1 90 ? 6.962 5.233 -12.509 1.00 96.44 90 THR A C 1
ATOM 705 O O . THR A 1 90 ? 7.570 5.543 -13.535 1.00 96.44 90 THR A O 1
ATOM 708 N N . GLN A 1 91 ? 6.950 3.980 -12.048 1.00 96.31 91 GLN A N 1
ATOM 709 C CA . GLN A 1 91 ? 7.633 2.870 -12.717 1.00 96.31 91 GLN A CA 1
ATOM 710 C C . GLN A 1 91 ? 7.005 2.564 -14.085 1.00 96.31 91 GLN A C 1
ATOM 712 O O . GLN A 1 91 ? 7.714 2.428 -15.080 1.00 96.31 91 GLN A O 1
ATOM 717 N N . THR A 1 92 ? 5.670 2.545 -14.190 1.00 95.62 92 THR A N 1
ATOM 718 C CA . THR A 1 92 ? 4.990 2.310 -15.478 1.00 95.62 92 THR A CA 1
ATOM 719 C C . THR A 1 92 ? 5.268 3.406 -16.506 1.00 95.62 92 THR A C 1
ATOM 721 O O . THR A 1 92 ? 5.447 3.106 -17.687 1.00 95.62 92 THR A O 1
ATOM 724 N N . GLU A 1 93 ? 5.392 4.665 -16.079 1.00 96.75 93 GLU A N 1
ATOM 725 C CA . GLU A 1 93 ? 5.809 5.759 -16.958 1.00 96.75 93 GLU A CA 1
ATOM 726 C C . GLU A 1 93 ? 7.246 5.582 -17.465 1.00 96.75 93 GLU A C 1
ATOM 728 O O . GLU A 1 93 ? 7.534 5.895 -18.622 1.00 96.75 93 GLU A O 1
ATOM 733 N N . ARG A 1 94 ? 8.161 5.085 -16.623 1.00 94.56 94 ARG A N 1
ATOM 734 C CA . ARG A 1 94 ? 9.547 4.791 -17.026 1.00 94.56 94 ARG A CA 1
ATOM 735 C C . ARG A 1 94 ? 9.609 3.641 -18.022 1.00 94.56 94 ARG A C 1
ATOM 737 O O . ARG A 1 94 ? 10.273 3.786 -19.045 1.00 94.56 94 ARG A O 1
ATOM 744 N N . VAL A 1 95 ? 8.868 2.560 -17.774 1.00 95.62 95 VAL A N 1
ATOM 745 C CA . VAL A 1 95 ? 8.713 1.446 -18.724 1.00 95.62 95 VAL A CA 1
ATOM 746 C C . VAL A 1 95 ? 8.206 1.970 -20.069 1.00 95.62 95 VAL A C 1
ATOM 748 O O . VAL A 1 95 ? 8.831 1.717 -21.093 1.00 95.62 95 VAL A O 1
ATOM 751 N N . ALA A 1 96 ? 7.142 2.779 -20.077 1.00 94.56 96 ALA A N 1
ATOM 752 C CA . ALA A 1 96 ? 6.580 3.334 -21.308 1.00 94.56 96 ALA A CA 1
ATOM 753 C C . ALA A 1 96 ? 7.578 4.217 -22.082 1.00 94.56 96 ALA A C 1
ATOM 755 O O . ALA A 1 96 ? 7.624 4.163 -23.313 1.00 94.56 96 ALA A O 1
ATOM 756 N N . LYS A 1 97 ? 8.397 5.011 -21.377 1.00 92.56 97 LYS A N 1
ATOM 757 C CA . LYS A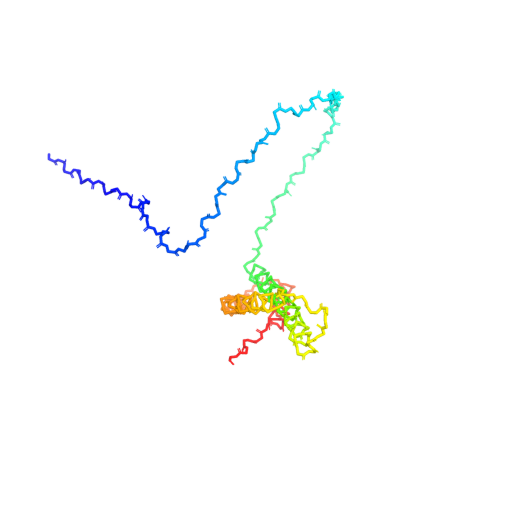 1 97 ? 9.475 5.811 -21.987 1.00 92.56 97 LYS A CA 1
ATOM 758 C C . LYS A 1 97 ? 10.539 4.916 -22.623 1.00 92.56 97 LYS A C 1
ATOM 760 O O . LYS A 1 97 ? 10.830 5.085 -23.803 1.00 92.56 97 LYS A O 1
ATOM 765 N N . LEU A 1 98 ? 11.040 3.920 -21.888 1.00 91.31 98 LEU A N 1
ATOM 766 C CA . LEU A 1 98 ? 12.033 2.965 -22.394 1.00 91.31 98 LEU A CA 1
ATOM 767 C C . LEU A 1 98 ? 11.509 2.182 -23.606 1.00 91.31 98 LEU A C 1
ATOM 769 O O . LEU A 1 98 ? 12.220 2.017 -24.595 1.00 91.31 98 LEU A O 1
ATOM 773 N N . GLU A 1 99 ? 10.247 1.750 -23.579 1.00 91.56 99 GLU A N 1
ATOM 774 C CA . GLU A 1 99 ? 9.610 1.092 -24.722 1.00 91.56 99 GLU A CA 1
ATOM 775 C C . GLU A 1 99 ? 9.495 2.012 -25.942 1.00 91.56 99 GLU A C 1
ATOM 777 O O . GLU A 1 99 ? 9.684 1.562 -27.075 1.00 91.56 99 GLU A O 1
ATOM 782 N N . ALA A 1 100 ? 9.165 3.290 -25.741 1.00 90.56 100 ALA A N 1
ATOM 783 C CA . ALA A 1 100 ? 9.078 4.263 -26.825 1.00 90.56 100 ALA A CA 1
ATOM 784 C C . ALA A 1 100 ? 10.452 4.536 -27.453 1.00 90.56 100 ALA A C 1
ATOM 786 O O . ALA A 1 100 ? 10.557 4.595 -28.679 1.00 90.56 100 ALA A O 1
ATOM 787 N N . ASP A 1 101 ? 11.496 4.653 -26.634 1.00 87.19 101 ASP A N 1
ATOM 788 C CA . ASP A 1 101 ? 12.864 4.907 -27.091 1.00 87.19 101 ASP A CA 1
ATOM 789 C C . ASP A 1 101 ? 13.444 3.695 -27.840 1.00 87.19 101 ASP A C 1
ATOM 791 O O . ASP A 1 101 ? 14.070 3.852 -28.890 1.00 87.19 101 ASP A O 1
ATOM 795 N N . LEU A 1 102 ? 13.147 2.472 -27.384 1.00 87.00 102 LEU A N 1
ATOM 796 C CA . LEU A 1 102 ? 13.494 1.238 -28.101 1.00 87.00 102 LEU A CA 1
ATOM 797 C C . LEU A 1 102 ? 12.773 1.122 -29.452 1.00 87.00 102 LEU A C 1
ATOM 799 O O . LEU A 1 102 ? 13.368 0.685 -30.438 1.00 87.00 102 LEU A O 1
ATOM 803 N N . LYS A 1 103 ? 11.497 1.529 -29.529 1.00 86.81 103 LYS A N 1
ATOM 804 C CA . LYS A 1 103 ? 10.719 1.501 -30.783 1.00 86.81 103 LYS A CA 1
ATOM 805 C C . LYS A 1 103 ? 11.247 2.485 -31.824 1.00 86.81 103 LYS A C 1
ATOM 807 O O . LYS A 1 103 ? 11.198 2.174 -33.012 1.00 86.81 103 LYS A O 1
ATOM 812 N N . LYS A 1 104 ? 11.747 3.648 -31.399 1.00 86.31 104 LYS A N 1
ATOM 813 C CA . LYS A 1 104 ? 12.299 4.669 -32.303 1.00 86.31 104 LYS A CA 1
ATOM 814 C C . LYS A 1 104 ? 13.643 4.263 -32.917 1.00 86.31 104 LYS A C 1
ATOM 816 O O . LYS A 1 104 ? 13.974 4.786 -33.975 1.00 86.31 104 LYS A O 1
ATOM 821 N N . LYS A 1 105 ? 14.364 3.299 -32.316 1.00 68.25 105 LYS A N 1
ATOM 822 C CA . LYS A 1 105 ? 15.696 2.828 -32.754 1.00 68.25 105 LYS A CA 1
ATOM 823 C C . LYS A 1 105 ? 16.620 3.990 -33.135 1.00 68.25 105 LYS A C 1
ATOM 825 O O . LYS A 1 105 ? 17.271 3.966 -34.181 1.00 68.25 105 LYS A O 1
ATOM 830 N N . ASP A 1 106 ? 16.634 5.023 -32.301 1.00 67.12 106 ASP A N 1
ATOM 831 C CA . ASP A 1 106 ? 17.502 6.170 -32.511 1.00 67.12 106 ASP A CA 1
ATOM 832 C C . ASP A 1 106 ? 18.972 5.732 -32.411 1.00 67.12 106 ASP A C 1
ATOM 834 O O . ASP A 1 106 ? 19.334 4.844 -31.641 1.00 67.12 106 ASP A O 1
ATOM 838 N N . ALA A 1 107 ? 19.865 6.376 -33.166 1.00 59.41 107 ALA A N 1
ATOM 839 C CA . ALA A 1 107 ? 21.301 6.057 -33.155 1.00 59.41 107 ALA A CA 1
ATOM 840 C C . ALA A 1 107 ? 21.983 6.294 -31.787 1.00 59.41 107 ALA A C 1
ATOM 842 O O . ALA A 1 107 ? 23.149 5.951 -31.609 1.00 59.41 107 ALA A O 1
ATOM 843 N N . ASN A 1 108 ? 21.254 6.887 -30.836 1.00 63.75 108 ASN A N 1
ATOM 844 C CA . ASN A 1 108 ? 21.675 7.152 -29.465 1.00 63.75 108 ASN A CA 1
ATOM 845 C C . ASN A 1 108 ? 20.919 6.290 -28.434 1.00 63.75 108 ASN A C 1
ATOM 847 O O . ASN A 1 108 ? 20.992 6.566 -27.237 1.00 63.75 108 ASN A O 1
ATOM 851 N N . THR A 1 109 ? 20.149 5.288 -28.878 1.00 66.19 109 THR A N 1
ATOM 852 C CA . THR A 1 109 ? 19.529 4.318 -27.973 1.00 66.19 109 THR A CA 1
ATOM 853 C C . THR A 1 109 ? 20.640 3.577 -27.236 1.00 66.19 109 THR A C 1
ATOM 855 O O . THR A 1 109 ? 21.508 2.960 -27.855 1.00 66.19 109 THR A O 1
ATOM 858 N N . ASP A 1 110 ? 20.624 3.677 -25.908 1.00 71.50 110 ASP A N 1
ATOM 859 C CA . ASP A 1 110 ? 21.584 3.005 -25.040 1.00 71.50 110 ASP A CA 1
ATOM 860 C C . ASP A 1 110 ? 21.610 1.503 -25.367 1.00 71.50 110 ASP A C 1
ATOM 862 O O . ASP A 1 110 ? 20.570 0.845 -25.406 1.00 71.50 110 ASP A O 1
ATOM 866 N N . SER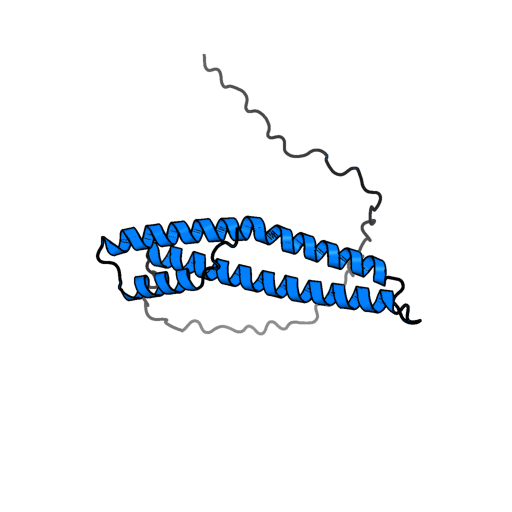 A 1 111 ? 22.807 0.953 -25.591 1.00 76.88 111 SER A N 1
ATOM 867 C CA . SER A 1 111 ? 23.027 -0.480 -25.834 1.00 76.88 111 SER A CA 1
ATOM 868 C C . SER A 1 111 ? 22.432 -1.346 -24.712 1.00 76.88 111 SER A C 1
ATOM 870 O O . SER A 1 111 ? 22.055 -2.496 -24.927 1.00 76.88 111 SER A O 1
ATOM 872 N N . ASN A 1 112 ? 22.292 -0.776 -23.510 1.00 87.75 112 ASN A N 1
ATOM 873 C CA . ASN A 1 112 ? 21.714 -1.437 -22.348 1.00 87.75 112 ASN A CA 1
ATOM 874 C C . ASN A 1 112 ? 20.184 -1.265 -22.204 1.00 87.75 112 ASN A C 1
ATOM 876 O O . ASN A 1 112 ? 19.599 -1.771 -21.245 1.00 87.75 112 ASN A O 1
ATOM 880 N N . ALA A 1 113 ? 19.508 -0.563 -23.119 1.00 86.75 113 ALA A N 1
ATOM 881 C CA . ALA A 1 113 ? 18.101 -0.182 -22.959 1.00 86.75 113 ALA A CA 1
ATOM 882 C C . ALA A 1 113 ? 17.146 -1.383 -22.796 1.00 86.75 113 ALA A C 1
ATOM 884 O O . ALA A 1 113 ? 16.215 -1.322 -21.995 1.00 86.75 113 ALA A O 1
ATOM 885 N N . GLU A 1 114 ? 17.392 -2.505 -23.479 1.00 89.31 114 GLU A N 1
ATOM 886 C CA . GLU A 1 114 ? 16.572 -3.721 -23.337 1.00 89.31 114 GLU A CA 1
ATOM 887 C C . GLU A 1 114 ? 16.716 -4.385 -21.961 1.00 89.31 114 GLU A C 1
ATOM 889 O O . GLU A 1 114 ? 15.748 -4.914 -21.410 1.00 89.31 114 GLU A O 1
ATOM 894 N N . PHE A 1 115 ? 17.923 -4.375 -21.395 1.00 92.81 115 PHE A N 1
ATOM 895 C CA . PHE A 1 115 ? 18.161 -4.906 -20.057 1.00 92.81 115 PHE A CA 1
ATOM 896 C C . PHE A 1 115 ? 17.517 -4.006 -19.002 1.00 92.81 115 PHE A C 1
ATOM 898 O O . PHE A 1 115 ? 16.844 -4.512 -18.107 1.00 92.81 115 PHE A O 1
ATOM 905 N N . MET A 1 116 ? 17.651 -2.684 -19.150 1.00 92.75 116 MET A N 1
ATOM 906 C CA . MET A 1 116 ? 16.994 -1.713 -18.271 1.00 92.75 116 MET A CA 1
ATOM 907 C C . MET A 1 116 ? 15.469 -1.853 -18.314 1.00 92.75 116 MET A C 1
ATOM 909 O O . MET A 1 116 ? 14.832 -1.829 -17.265 1.00 92.75 116 MET A O 1
ATOM 913 N N . LEU A 1 117 ? 14.886 -2.084 -19.497 1.00 94.19 117 LEU A N 1
ATOM 914 C CA . LEU A 1 117 ? 13.451 -2.339 -19.632 1.00 94.19 117 LEU A CA 1
ATOM 915 C C . LEU A 1 117 ? 13.014 -3.572 -18.830 1.00 94.19 117 LEU A C 1
ATOM 917 O O . LEU A 1 117 ? 12.035 -3.498 -18.093 1.00 94.19 117 LEU A O 1
ATOM 921 N N . LYS A 1 118 ? 13.741 -4.691 -18.936 1.00 95.19 118 LYS A N 1
ATOM 922 C CA . LYS A 1 118 ? 13.423 -5.916 -18.182 1.00 95.19 118 LYS A CA 1
ATOM 923 C C . LYS A 1 118 ? 13.527 -5.712 -16.671 1.00 95.19 118 LYS A C 1
ATOM 925 O O . LYS A 1 118 ? 12.684 -6.214 -15.939 1.00 95.19 118 LYS A O 1
ATOM 930 N N . GLN A 1 119 ? 14.538 -4.971 -16.214 1.00 96.38 119 GLN A N 1
ATOM 931 C CA . GLN A 1 119 ? 14.704 -4.638 -14.796 1.00 96.38 119 GLN A CA 1
ATOM 932 C C . GLN A 1 119 ? 13.534 -3.796 -14.278 1.00 96.38 119 GLN A C 1
ATOM 934 O O . GLN A 1 119 ? 12.969 -4.103 -13.233 1.00 96.38 119 GLN A O 1
ATOM 939 N N . GLU A 1 120 ? 13.125 -2.771 -15.029 1.00 94.81 120 GLU A N 1
ATOM 940 C CA . GLU A 1 120 ? 12.002 -1.921 -14.628 1.00 94.81 120 GLU A CA 1
ATOM 941 C C . GLU A 1 120 ? 10.673 -2.699 -14.660 1.00 94.81 120 GLU A C 1
ATOM 943 O O . GLU A 1 120 ? 9.846 -2.549 -13.765 1.00 94.81 120 GLU A O 1
ATOM 948 N N . GLN A 1 121 ? 10.478 -3.593 -15.638 1.00 96.38 121 GLN A N 1
ATOM 949 C CA . GLN A 1 121 ? 9.320 -4.496 -15.676 1.00 96.38 121 GLN A CA 1
ATOM 950 C C . GLN A 1 121 ? 9.280 -5.426 -14.457 1.00 96.38 121 GLN A C 1
ATOM 952 O O . GLN A 1 121 ? 8.226 -5.572 -13.840 1.00 96.38 121 GLN A O 1
ATOM 957 N N . GLN A 1 122 ? 10.422 -5.995 -14.066 1.00 97.00 122 GLN A N 1
ATOM 958 C CA . GLN A 1 122 ? 10.520 -6.809 -12.857 1.00 97.00 122 GLN A CA 1
ATOM 959 C C . GLN A 1 122 ? 10.191 -5.987 -11.600 1.00 97.00 122 GLN A C 1
ATOM 961 O O . GLN A 1 122 ? 9.413 -6.438 -10.763 1.00 97.00 122 GLN A O 1
ATOM 966 N N . ALA A 1 123 ? 10.701 -4.757 -11.487 1.00 95.19 123 ALA A N 1
ATOM 967 C CA . ALA A 1 123 ? 10.386 -3.870 -10.365 1.00 95.19 123 ALA A CA 1
ATOM 968 C C . ALA A 1 123 ? 8.878 -3.552 -10.269 1.00 95.19 123 ALA A C 1
ATOM 970 O O . ALA A 1 123 ? 8.312 -3.520 -9.171 1.00 95.19 123 ALA A O 1
ATOM 971 N N . VAL A 1 124 ? 8.204 -3.389 -11.416 1.00 97.25 124 VAL A N 1
ATOM 972 C CA . VAL A 1 124 ? 6.743 -3.226 -11.478 1.00 97.25 124 VAL A CA 1
ATOM 973 C C . VAL A 1 124 ? 6.025 -4.471 -10.959 1.00 97.25 124 VAL A C 1
ATOM 975 O O . VAL A 1 124 ? 5.051 -4.347 -10.217 1.00 97.25 124 VAL A O 1
ATOM 978 N N . GLU A 1 125 ? 6.466 -5.669 -11.338 1.00 97.12 125 GLU A N 1
ATOM 979 C CA . GLU A 1 125 ? 5.876 -6.930 -10.869 1.00 97.12 125 GLU A CA 1
ATOM 980 C C . GLU A 1 125 ? 6.069 -7.136 -9.363 1.00 97.12 125 GLU A C 1
ATOM 982 O O . GLU A 1 125 ? 5.120 -7.491 -8.662 1.00 97.12 125 GLU A O 1
ATOM 987 N N . GLU A 1 126 ? 7.257 -6.835 -8.845 1.00 96.06 126 GLU A N 1
ATOM 988 C CA . GLU A 1 126 ? 7.551 -6.893 -7.412 1.00 96.06 126 GLU A CA 1
ATOM 989 C C . GLU A 1 126 ? 6.682 -5.904 -6.626 1.00 96.06 126 GLU A C 1
ATOM 991 O O . GLU A 1 126 ? 6.079 -6.266 -5.614 1.00 96.06 126 GLU A O 1
ATOM 996 N N . THR A 1 127 ? 6.525 -4.677 -7.131 1.00 95.81 127 THR A N 1
ATOM 997 C CA . THR A 1 127 ? 5.641 -3.673 -6.521 1.00 95.81 127 THR A CA 1
ATOM 998 C C . THR A 1 127 ? 4.179 -4.124 -6.571 1.00 95.81 127 THR A C 1
ATOM 1000 O O . THR A 1 127 ? 3.442 -3.962 -5.597 1.00 95.81 127 THR A O 1
ATOM 1003 N N . LYS A 1 128 ? 3.752 -4.761 -7.6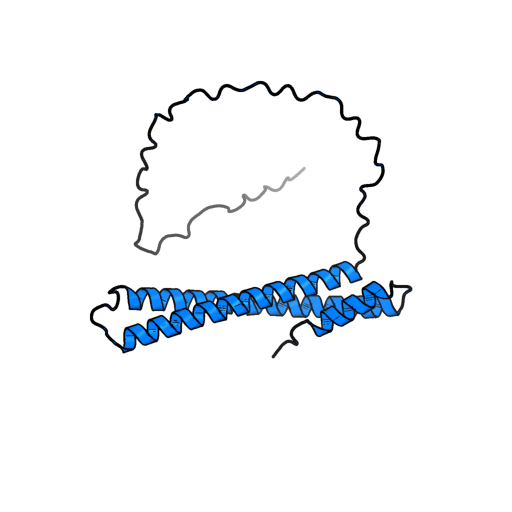71 1.00 95.44 128 LYS A N 1
ATOM 1004 C CA . LYS A 1 128 ? 2.407 -5.343 -7.797 1.00 95.44 128 LYS A CA 1
ATOM 1005 C C . LYS A 1 128 ? 2.149 -6.438 -6.762 1.00 95.44 128 LYS A C 1
ATOM 1007 O O . LYS A 1 128 ? 1.068 -6.477 -6.176 1.00 95.44 128 LYS A O 1
ATOM 1012 N N . ALA A 1 129 ? 3.140 -7.288 -6.500 1.00 96.00 129 ALA A N 1
ATOM 1013 C CA . ALA A 1 129 ? 3.031 -8.380 -5.538 1.00 96.00 129 ALA A CA 1
ATOM 1014 C C . ALA A 1 129 ? 2.818 -7.898 -4.089 1.00 96.00 129 ALA A C 1
ATOM 1016 O O . ALA A 1 129 ? 2.246 -8.629 -3.283 1.00 96.00 129 ALA A O 1
ATOM 1017 N N . ILE A 1 130 ? 3.217 -6.664 -3.751 1.00 96.00 130 ILE A N 1
ATOM 1018 C CA . ILE A 1 130 ? 3.003 -6.077 -2.415 1.00 96.00 130 ILE A CA 1
ATOM 1019 C C . ILE A 1 130 ? 1.524 -5.728 -2.172 1.00 96.00 130 ILE A C 1
ATOM 1021 O O . ILE A 1 130 ? 1.064 -5.785 -1.028 1.00 96.00 130 ILE A O 1
ATOM 1025 N N . PHE A 1 131 ? 0.743 -5.414 -3.215 1.00 94.31 131 PHE A N 1
ATOM 1026 C CA . PHE A 1 131 ? -0.659 -5.013 -3.034 1.00 94.31 131 PHE A CA 1
ATOM 1027 C C . PHE A 1 131 ? -1.539 -6.134 -2.487 1.00 94.31 131 PHE A C 1
ATOM 1029 O O . PHE A 1 131 ? -2.439 -5.852 -1.703 1.00 94.31 131 PHE A O 1
ATOM 1036 N N . GLU A 1 132 ? -1.289 -7.397 -2.840 1.00 94.38 132 GLU A N 1
ATOM 1037 C CA . GLU A 1 132 ? -2.111 -8.509 -2.352 1.00 94.38 132 GLU A CA 1
ATOM 1038 C C . GLU A 1 132 ? -2.079 -8.641 -0.812 1.00 94.38 132 GLU A C 1
ATOM 1040 O O . GLU A 1 132 ? -3.143 -8.569 -0.184 1.00 94.38 132 GLU A O 1
ATOM 1045 N N . PRO A 1 133 ? -0.912 -8.797 -0.151 1.00 95.44 133 PRO A N 1
ATOM 1046 C CA . PRO A 1 133 ? -0.864 -8.842 1.307 1.00 95.44 133 PRO A CA 1
ATOM 1047 C C . PRO A 1 133 ? -1.277 -7.510 1.950 1.00 95.44 133 PRO A C 1
ATOM 1049 O O . PRO A 1 133 ? -1.843 -7.521 3.045 1.00 95.44 133 PRO A O 1
ATOM 1052 N N . LEU A 1 134 ? -1.042 -6.367 1.296 1.00 95.12 134 LEU A N 1
ATOM 1053 C CA . LEU A 1 134 ? -1.450 -5.059 1.814 1.00 95.12 134 LEU A CA 1
ATOM 1054 C C . LEU A 1 134 ? -2.977 -4.902 1.842 1.00 95.12 134 LEU A C 1
ATOM 1056 O O . LEU A 1 134 ? -3.530 -4.505 2.867 1.00 95.12 134 LEU A O 1
ATOM 1060 N N . ASN A 1 135 ? -3.667 -5.288 0.769 1.00 93.81 135 ASN A N 1
ATOM 1061 C CA . ASN A 1 135 ? -5.127 -5.240 0.676 1.00 93.81 135 ASN A CA 1
ATOM 1062 C C . ASN A 1 135 ? -5.785 -6.167 1.703 1.00 93.81 135 ASN A C 1
ATOM 1064 O O . ASN A 1 135 ? -6.760 -5.776 2.344 1.00 93.81 135 ASN A O 1
ATOM 1068 N N . LYS A 1 136 ? -5.210 -7.356 1.940 1.00 95.50 136 LYS A N 1
ATOM 1069 C CA . LYS A 1 136 ? -5.658 -8.252 3.021 1.00 95.50 136 LYS A CA 1
ATOM 1070 C C . LYS A 1 136 ? -5.563 -7.557 4.381 1.00 95.50 136 LYS A C 1
ATOM 1072 O O . LYS A 1 136 ? -6.560 -7.479 5.096 1.00 95.50 136 LYS A O 1
ATOM 1077 N N . ARG A 1 137 ? -4.418 -6.942 4.697 1.00 95.56 137 ARG A N 1
ATOM 1078 C CA . ARG A 1 137 ? -4.226 -6.185 5.950 1.00 95.56 137 ARG A CA 1
ATOM 1079 C C . ARG A 1 137 ? -5.183 -4.997 6.079 1.00 95.56 137 ARG A C 1
ATOM 1081 O O . ARG A 1 137 ? -5.647 -4.727 7.184 1.00 95.56 137 ARG A O 1
ATOM 1088 N N . ILE A 1 138 ? -5.495 -4.305 4.980 1.00 94.94 138 ILE A N 1
ATOM 1089 C CA . ILE A 1 138 ? -6.501 -3.231 4.961 1.00 94.94 138 ILE A CA 1
ATOM 1090 C C . ILE A 1 138 ? -7.881 -3.796 5.293 1.00 94.94 138 ILE A C 1
ATOM 1092 O O . ILE A 1 138 ? -8.541 -3.261 6.178 1.00 94.94 138 ILE A O 1
ATOM 1096 N N . SER A 1 139 ? -8.294 -4.893 4.651 1.00 94.25 139 SER A N 1
ATOM 1097 C CA . SER A 1 139 ? -9.605 -5.506 4.900 1.00 94.25 139 SER A CA 1
ATOM 1098 C C . SER A 1 139 ? -9.768 -5.973 6.352 1.00 94.25 139 SER A C 1
ATOM 1100 O O . SER A 1 139 ? -10.782 -5.685 6.982 1.00 94.25 139 SER A O 1
ATOM 1102 N N . GLU A 1 140 ? -8.734 -6.590 6.930 1.00 94.94 140 GLU A N 1
ATOM 1103 C CA . GLU A 1 140 ? -8.720 -6.988 8.340 1.00 94.94 140 GLU A CA 1
ATOM 1104 C C . GLU A 1 140 ? -8.776 -5.778 9.283 1.00 94.94 140 GLU A C 1
ATOM 1106 O O . GLU A 1 140 ? -9.468 -5.811 10.299 1.00 94.94 140 GLU A O 1
ATOM 1111 N N . ALA A 1 141 ? -8.053 -4.697 8.969 1.00 94.88 141 ALA A N 1
ATOM 1112 C CA . ALA A 1 141 ? -8.065 -3.482 9.780 1.00 94.88 141 ALA A CA 1
ATOM 1113 C C . ALA A 1 141 ? -9.417 -2.756 9.720 1.00 94.88 141 ALA A C 1
ATOM 1115 O O . ALA A 1 141 ? -9.868 -2.241 10.742 1.00 94.88 141 ALA A O 1
ATOM 1116 N N . VAL A 1 142 ? -10.066 -2.744 8.552 1.00 95.00 142 VAL A N 1
ATOM 1117 C CA . VAL A 1 142 ? -11.417 -2.197 8.360 1.00 95.00 142 VAL A CA 1
ATOM 1118 C C . VAL A 1 142 ? -12.436 -3.000 9.164 1.00 95.00 142 VAL A C 1
ATOM 1120 O O . VAL A 1 142 ? -13.160 -2.401 9.953 1.00 95.00 142 VAL A O 1
ATOM 1123 N N . ALA A 1 143 ? -12.422 -4.334 9.068 1.00 94.81 143 ALA A N 1
ATOM 1124 C CA . ALA A 1 143 ? -13.314 -5.193 9.851 1.00 94.81 143 ALA A CA 1
ATOM 1125 C C . ALA A 1 143 ? -13.148 -4.960 11.365 1.00 94.81 143 ALA A C 1
ATOM 1127 O O . ALA A 1 143 ? -14.123 -4.766 12.087 1.00 94.81 143 ALA A O 1
ATOM 1128 N N . ARG A 1 144 ? -11.900 -4.867 11.848 1.00 93.50 144 ARG A N 1
ATOM 1129 C CA . ARG A 1 144 ? -11.626 -4.533 13.256 1.00 93.50 144 ARG A CA 1
ATOM 1130 C C . ARG A 1 144 ? -12.135 -3.145 13.638 1.00 93.50 144 ARG A C 1
ATOM 1132 O O . ARG A 1 144 ? -12.606 -2.965 14.756 1.00 93.50 144 ARG A O 1
ATOM 1139 N N . LEU A 1 145 ? -12.019 -2.152 12.757 1.00 94.00 145 LEU A N 1
ATOM 1140 C CA . LEU A 1 145 ? -12.520 -0.805 13.026 1.00 94.00 145 LEU A CA 1
ATOM 1141 C C . LEU A 1 145 ? -14.052 -0.792 13.125 1.00 94.00 145 LEU A C 1
ATOM 1143 O O . LEU A 1 145 ? -14.588 -0.161 14.031 1.00 94.00 145 LEU A O 1
ATOM 1147 N N . GLU A 1 146 ? -14.745 -1.527 12.256 1.00 92.38 146 GLU A N 1
ATOM 1148 C CA . GLU A 1 146 ? -16.202 -1.694 12.306 1.00 92.38 146 GLU A CA 1
ATOM 1149 C C . GLU A 1 146 ? -16.660 -2.359 13.614 1.00 92.38 146 GLU A C 1
ATOM 1151 O O . GLU A 1 146 ? -17.570 -1.854 14.274 1.00 92.38 146 GLU A O 1
ATOM 1156 N N . GLU A 1 147 ? -15.981 -3.424 14.055 1.00 92.75 147 GLU A N 1
ATOM 1157 C CA . GLU A 1 147 ? -16.243 -4.073 15.349 1.00 92.75 147 GLU A CA 1
ATOM 1158 C C . GLU A 1 147 ? -16.054 -3.111 16.536 1.00 92.75 147 GLU A C 1
ATOM 1160 O O . GLU A 1 147 ? -16.867 -3.082 17.469 1.00 92.75 147 GLU A O 1
ATOM 1165 N N . GLN A 1 148 ? -14.993 -2.294 16.509 1.00 92.06 148 GLN A N 1
ATOM 1166 C CA . GLN A 1 148 ? -14.736 -1.302 17.556 1.00 92.06 148 GLN A CA 1
ATOM 1167 C C . GLN A 1 148 ? -15.787 -0.190 17.562 1.00 92.06 148 GLN A C 1
ATOM 1169 O O . GLN A 1 148 ? -16.189 0.239 18.641 1.00 92.06 148 GLN A O 1
ATOM 1174 N N . ILE A 1 149 ? -16.269 0.251 16.395 1.00 91.00 149 ILE A N 1
ATOM 1175 C CA . ILE A 1 149 ? -17.364 1.229 16.301 1.00 91.00 149 ILE A CA 1
ATOM 1176 C C . ILE A 1 149 ? -18.650 0.642 16.888 1.00 91.00 149 ILE A C 1
ATOM 1178 O O . ILE A 1 149 ? -19.266 1.292 17.727 1.00 91.00 149 ILE A O 1
ATOM 1182 N N . ALA A 1 150 ? -19.023 -0.590 16.529 1.00 89.50 150 ALA A N 1
ATOM 1183 C CA . ALA A 1 150 ? -20.222 -1.239 17.066 1.00 89.50 150 ALA A CA 1
ATOM 1184 C C . ALA A 1 150 ? -20.164 -1.394 18.598 1.00 89.50 150 ALA A C 1
ATOM 1186 O O . ALA A 1 150 ? -21.148 -1.161 19.299 1.00 89.50 150 ALA A O 1
ATOM 1187 N N . THR A 1 151 ? -18.988 -1.735 19.131 1.00 87.81 151 THR A N 1
ATOM 1188 C CA . THR A 1 151 ? -18.763 -1.829 20.583 1.00 87.81 151 THR A CA 1
ATOM 1189 C C . THR A 1 151 ? -18.844 -0.456 21.257 1.00 87.81 151 THR A C 1
ATOM 1191 O O . THR A 1 151 ? -19.412 -0.323 22.340 1.00 87.81 151 THR A O 1
ATOM 1194 N N . ALA A 1 152 ? -18.289 0.573 20.617 1.00 85.50 152 ALA A N 1
ATOM 1195 C CA . ALA A 1 152 ? -18.260 1.937 21.126 1.00 85.50 152 ALA A CA 1
ATOM 1196 C C . ALA A 1 152 ? -19.638 2.622 21.099 1.00 85.50 152 ALA A C 1
ATOM 1198 O O . ALA A 1 152 ? -19.939 3.380 22.016 1.00 85.50 152 ALA A O 1
ATOM 1199 N N . GLU A 1 153 ? -20.489 2.323 20.112 1.00 80.69 153 GLU A N 1
ATOM 1200 C CA . GLU A 1 153 ? -21.876 2.814 20.036 1.00 80.69 153 GLU A CA 1
ATOM 1201 C C . GLU A 1 153 ? -22.779 2.213 21.131 1.00 80.69 153 GLU A C 1
ATOM 1203 O O . GLU A 1 153 ? -23.736 2.854 21.561 1.00 80.69 153 GLU A O 1
ATOM 1208 N N . GLY A 1 154 ? -22.459 1.012 21.628 1.00 75.62 154 GLY A N 1
ATOM 1209 C CA . GLY A 1 154 ? -23.111 0.413 22.800 1.00 75.62 154 GLY A CA 1
ATOM 1210 C C . GLY A 1 154 ? -22.589 0.923 24.153 1.00 75.62 154 GLY A C 1
ATOM 1211 O O . GLY A 1 154 ? -23.149 0.571 25.192 1.00 75.62 154 GLY A O 1
ATOM 1212 N N . GLY A 1 155 ? -21.520 1.727 24.157 1.00 73.62 155 GLY A N 1
ATOM 1213 C CA . GLY A 1 155 ? -20.888 2.300 25.348 1.00 73.62 155 GLY A CA 1
ATOM 1214 C C . GLY A 1 155 ? -20.910 3.834 25.360 1.00 73.62 155 GLY A C 1
ATOM 1215 O O . GLY A 1 155 ? -21.453 4.478 24.472 1.00 73.62 155 GLY A O 1
ATOM 1216 N N . ASN A 1 156 ? -20.293 4.446 26.377 1.00 66.44 156 ASN A N 1
ATOM 1217 C CA . ASN A 1 156 ? -20.109 5.903 26.451 1.00 66.44 156 ASN A CA 1
ATOM 1218 C C . ASN A 1 156 ? -18.773 6.312 25.802 1.00 66.44 156 ASN A C 1
ATOM 1220 O O . ASN A 1 156 ? -17.868 6.794 26.484 1.00 66.44 156 ASN A O 1
ATOM 1224 N N . ALA A 1 157 ? -18.605 6.004 24.516 1.00 71.88 157 ALA A N 1
ATOM 1225 C CA . ALA A 1 157 ? -17.400 6.365 23.776 1.00 71.88 157 ALA A CA 1
ATOM 1226 C C . ALA A 1 157 ? -17.386 7.854 23.395 1.00 71.88 157 ALA A C 1
ATOM 1228 O O . ALA A 1 157 ? -18.429 8.485 23.232 1.00 71.88 157 ALA A O 1
ATOM 1229 N N . ASP A 1 158 ? -16.184 8.404 23.235 1.00 81.50 158 ASP A N 1
ATOM 1230 C CA . ASP A 1 158 ? -15.980 9.800 22.860 1.00 81.50 158 ASP A CA 1
ATOM 1231 C C . ASP A 1 158 ? -16.478 10.065 21.423 1.00 81.50 158 ASP A C 1
ATOM 1233 O O . ASP A 1 158 ? -16.096 9.376 20.467 1.00 81.50 158 ASP A O 1
ATOM 1237 N N . ALA A 1 159 ? -17.349 11.066 21.265 1.00 83.75 159 ALA A N 1
ATOM 1238 C CA . ALA A 1 159 ? -17.967 11.415 19.987 1.00 83.75 159 ALA A CA 1
ATOM 1239 C C . ALA A 1 159 ? -16.935 11.857 18.930 1.00 83.75 159 ALA A C 1
ATOM 1241 O O . ALA A 1 159 ? -17.110 11.583 17.737 1.00 83.75 159 ALA A O 1
ATOM 1242 N N . ASP A 1 160 ? -15.831 12.479 19.352 1.00 84.88 160 ASP A N 1
ATOM 1243 C CA . ASP A 1 160 ? -14.764 12.919 18.451 1.00 84.88 160 ASP A CA 1
ATOM 1244 C C . ASP A 1 160 ? -13.958 11.736 17.903 1.00 84.88 160 ASP A C 1
ATOM 1246 O O . ASP A 1 160 ? -13.409 11.797 16.799 1.00 84.88 160 ASP A O 1
ATOM 1250 N N . GLU A 1 161 ? -13.862 10.638 18.653 1.00 85.88 161 GLU A N 1
ATOM 1251 C CA . GLU A 1 161 ? -13.197 9.429 18.172 1.00 85.88 161 GLU A CA 1
ATOM 1252 C C . GLU A 1 161 ? -14.093 8.654 17.194 1.00 85.88 161 GLU A C 1
ATOM 1254 O O . GLU A 1 161 ? -13.607 8.177 16.166 1.00 85.88 161 GLU A O 1
ATOM 1259 N N . LEU A 1 162 ? -15.407 8.604 17.449 1.00 87.62 162 LEU A N 1
ATOM 1260 C CA . LEU A 1 162 ? -16.385 7.966 16.558 1.00 87.62 162 LEU A CA 1
ATOM 1261 C C . LEU A 1 162 ? -16.494 8.665 15.198 1.00 87.62 162 LEU A C 1
ATOM 1263 O O . LEU A 1 162 ? -16.565 7.997 14.165 1.00 87.62 162 LEU A O 1
ATOM 1267 N N . THR A 1 163 ? -16.486 9.999 15.174 1.00 89.31 163 THR A N 1
ATOM 1268 C CA . THR A 1 163 ? -16.496 10.767 13.917 1.00 89.31 163 THR A CA 1
ATOM 1269 C C . THR A 1 163 ? -15.242 10.489 13.088 1.00 89.31 163 THR A C 1
ATOM 1271 O O . THR A 1 163 ? -15.354 10.139 11.912 1.00 89.31 163 THR A O 1
ATOM 1274 N N . LYS A 1 164 ? -14.054 10.518 13.706 1.00 90.44 164 LYS A N 1
ATOM 1275 C CA . LYS A 1 164 ? -12.782 10.184 13.036 1.00 90.44 164 LYS A CA 1
ATOM 1276 C C . LYS A 1 164 ? -12.747 8.749 12.522 1.00 90.44 164 LYS A C 1
ATOM 1278 O O . LYS A 1 164 ? -12.280 8.515 11.411 1.00 90.44 164 LYS A O 1
ATOM 1283 N N . ALA A 1 165 ? -13.258 7.791 13.291 1.00 89.56 165 ALA A N 1
ATOM 1284 C CA . ALA A 1 165 ? -13.353 6.401 12.853 1.00 89.56 165 ALA A CA 1
ATOM 1285 C C . ALA A 1 165 ? -14.222 6.261 11.590 1.00 89.56 165 ALA A C 1
ATOM 1287 O O . ALA A 1 165 ? -13.806 5.623 10.621 1.00 89.56 165 ALA A O 1
ATOM 1288 N N . LYS A 1 166 ? -15.385 6.928 11.556 1.00 87.00 166 LYS A N 1
ATOM 1289 C CA . LYS A 1 166 ? -16.287 6.940 10.390 1.00 87.00 166 LYS A CA 1
ATOM 1290 C C . LYS A 1 166 ? -15.653 7.622 9.173 1.00 87.00 166 LYS A C 1
ATOM 1292 O O . LYS A 1 166 ? -15.758 7.110 8.060 1.00 87.00 166 LYS A O 1
ATOM 1297 N N . GLU A 1 167 ? -14.940 8.730 9.367 1.00 91.00 167 GLU A N 1
ATOM 1298 C CA . GLU A 1 167 ? -14.174 9.370 8.290 1.00 91.00 167 GLU A CA 1
ATOM 1299 C C . GLU A 1 167 ? -13.061 8.473 7.737 1.00 91.00 167 GLU A C 1
ATOM 1301 O O . GLU A 1 167 ? -12.823 8.447 6.528 1.00 91.00 167 GLU A O 1
ATOM 1306 N N . SER A 1 168 ? -12.355 7.755 8.609 1.00 89.25 168 SER A N 1
ATOM 1307 C CA . SER A 1 168 ? -11.271 6.860 8.207 1.00 89.25 168 SER A CA 1
ATOM 1308 C C . SER A 1 168 ? -11.787 5.632 7.462 1.00 89.25 168 SER A C 1
ATOM 1310 O O . SER A 1 168 ? -11.149 5.220 6.495 1.00 89.25 168 SER A O 1
ATOM 1312 N N . LEU A 1 169 ? -12.979 5.125 7.801 1.00 88.31 169 LEU A N 1
ATOM 1313 C CA . LEU A 1 169 ? -13.680 4.120 6.992 1.00 88.31 169 LEU A CA 1
ATOM 1314 C C . LEU A 1 169 ? -14.061 4.648 5.605 1.00 88.31 169 LEU A C 1
ATOM 1316 O O . LEU A 1 169 ? -13.879 3.947 4.616 1.00 88.31 169 LEU A O 1
ATOM 1320 N N . ALA A 1 170 ? -14.529 5.894 5.500 1.00 87.38 170 ALA A N 1
ATOM 1321 C CA . ALA A 1 170 ? -14.857 6.489 4.202 1.00 87.38 170 ALA A CA 1
ATOM 1322 C C . ALA A 1 170 ? -13.621 6.688 3.301 1.00 87.38 170 ALA A C 1
ATOM 1324 O O . ALA A 1 170 ? -13.738 6.682 2.077 1.00 87.38 170 ALA A O 1
ATOM 1325 N N . LYS A 1 171 ? -12.437 6.877 3.902 1.00 85.56 171 LYS A N 1
ATOM 1326 C CA . LYS A 1 171 ? -11.150 7.011 3.196 1.00 85.56 171 LYS A CA 1
ATOM 1327 C C . LYS A 1 171 ? -10.514 5.665 2.849 1.00 85.56 171 LYS A C 1
ATOM 1329 O O . LYS A 1 171 ? -9.593 5.653 2.030 1.00 85.56 171 LYS A O 1
ATOM 1334 N N . ALA A 1 172 ? -10.944 4.573 3.480 1.00 81.38 172 ALA A N 1
ATOM 1335 C CA . ALA A 1 172 ? -10.445 3.248 3.160 1.00 81.38 172 ALA A CA 1
ATOM 1336 C C . ALA A 1 172 ? -10.874 2.879 1.731 1.00 81.38 172 ALA A C 1
ATOM 1338 O O . ALA A 1 172 ? -12.044 3.068 1.378 1.00 81.38 172 ALA A O 1
ATOM 1339 N N . PRO A 1 173 ? -9.956 2.380 0.884 1.00 72.50 173 PRO A N 1
ATOM 1340 C CA . PRO A 1 173 ? -10.346 1.858 -0.413 1.00 72.50 173 PRO A CA 1
ATOM 1341 C C . PRO A 1 173 ? -11.332 0.717 -0.161 1.00 72.50 173 PRO A C 1
ATOM 1343 O O . PRO A 1 173 ? -11.026 -0.236 0.559 1.00 72.50 173 PRO A O 1
ATOM 1346 N N . LYS A 1 174 ? -12.540 0.819 -0.725 1.00 68.44 174 LYS A N 1
ATOM 1347 C CA . LYS A 1 174 ? -13.419 -0.348 -0.800 1.00 68.44 174 LYS A CA 1
ATOM 1348 C C . LYS A 1 174 ? -12.649 -1.386 -1.596 1.00 68.44 174 LYS A C 1
ATOM 1350 O O . LYS A 1 174 ? -12.164 -1.052 -2.673 1.00 68.44 174 LYS A O 1
ATOM 1355 N N . ALA A 1 175 ? -12.486 -2.581 -1.036 1.00 53.91 175 ALA A N 1
ATOM 1356 C CA . ALA A 1 175 ? -11.833 -3.674 -1.734 1.00 53.91 175 ALA A CA 1
ATOM 1357 C C . ALA A 1 175 ? -12.528 -3.850 -3.093 1.00 53.91 175 ALA A C 1
ATOM 1359 O O . ALA A 1 175 ? -13.672 -4.297 -3.149 1.00 53.91 175 ALA A O 1
ATOM 1360 N N . GLU A 1 176 ? -11.879 -3.409 -4.171 1.00 39.97 176 GLU A N 1
ATOM 1361 C CA . GLU A 1 176 ? -12.247 -3.836 -5.514 1.00 39.97 176 GLU A CA 1
ATOM 1362 C C . GLU A 1 176 ? -11.865 -5.313 -5.581 1.00 39.97 176 GLU A C 1
ATOM 1364 O O . GLU A 1 176 ? -10.693 -5.667 -5.430 1.00 39.97 176 GLU A O 1
ATOM 1369 N N . ALA A 1 177 ? -12.903 -6.146 -5.651 1.00 32.84 177 ALA A N 1
ATOM 1370 C CA . ALA A 1 177 ? -12.826 -7.594 -5.773 1.00 32.84 177 ALA A CA 1
ATOM 1371 C C . ALA A 1 177 ? -12.434 -8.004 -7.196 1.00 32.84 177 ALA A C 1
ATOM 1373 O O . ALA A 1 177 ? -12.885 -7.321 -8.145 1.00 32.84 177 ALA A O 1
#